Protein AF-A0A0G4EDL3-F1 (afdb_monomer_lite)

Foldseek 3Di:
DDPDPDKDWFWDFDDDDDDDDDDDDDDPDDDDDPQQCVQQVLQQVLCVVVVHDGDHDDVLLRVVRVVVRVCCVVVVDDDDDVCCPDDPPNDVGFTDTDTDDPGNNRRSVCLCVLVVVCVVDPVPDDDPSNCSNVSD

Secondary structure (DSSP, 8-state):
---------------------------------SHHHHHHHHHHHHHHHTTPPPP---HHHHHHHHHHHHHHHHTS--S---GGGPPTTT-S-------S-SSHHHHHHHHHTTHHHHTTS-SSS--TT-HHHHT-

In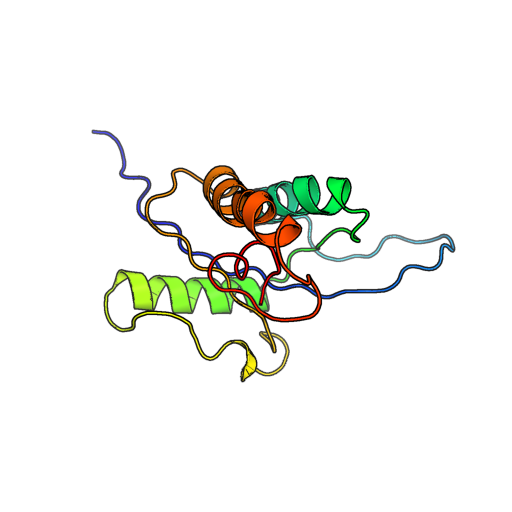terPro domains:
  IPR001283 Cysteine-rich secretory protein-related [PTHR10334] (37-134)
  IPR014044 CAP domain [PF00188] (42-116)
  IPR014044 CAP domain [SM00198] (34-135)
  IPR035940 CAP superfamily [G3DSA:3.40.33.10] (35-135)
  IPR035940 CAP superfamily [SSF55797] (39-134)

Sequence (136 aa):
MVPSSGLAVWAVCLVSCVVSAASSPVAAGLTAEGDDKTWTVAHNKYRCLHGGPYLTWNQWVADSAQEWSNKLKSGEESGHSKSYNLGPPQGPAGENLAWGHRDQEHATSAWYNEYDLWIETSQDSFSSGTGHFTGR

Organism: Vitrella brassicaformis (strain CCMP3155) (NCBI:txid1169540)

pLDDT: mean 80.82, std 22.64, range [32.59, 98.12]

Radius of gyration: 15.95 Å; chains: 1; bounding box: 46×48×32 Å

Structure (mmCIF, N/CA/C/O backbone):
data_AF-A0A0G4EDL3-F1
#
_entry.id   AF-A0A0G4EDL3-F1
#
loop_
_atom_site.group_PDB
_atom_site.id
_atom_site.type_symbol
_atom_site.label_atom_id
_atom_site.label_alt_id
_atom_site.label_comp_id
_atom_site.label_asym_id
_atom_site.label_entity_id
_atom_site.label_seq_id
_atom_site.pdbx_PDB_ins_code
_atom_site.Cartn_x
_atom_site.Cartn_y
_atom_site.Cartn_z
_atom_site.occupancy
_atom_site.B_iso_or_equiv
_atom_site.auth_seq_id
_atom_site.auth_comp_id
_atom_site.auth_asym_id
_atom_site.auth_atom_id
_atom_site.pdbx_PDB_model_num
ATOM 1 N N . MET A 1 1 ? -27.898 17.061 -2.530 1.00 33.22 1 MET A N 1
ATOM 2 C CA . MET A 1 1 ? -26.926 16.736 -1.466 1.00 33.22 1 MET A CA 1
ATOM 3 C C . MET A 1 1 ? -26.187 15.495 -1.923 1.00 33.22 1 MET A C 1
ATOM 5 O O . MET A 1 1 ? -26.811 14.451 -2.031 1.00 33.22 1 MET A O 1
ATOM 9 N N . VAL A 1 2 ? -24.929 15.639 -2.333 1.00 34.75 2 VAL A N 1
ATOM 10 C CA . VAL A 1 2 ? -24.091 14.508 -2.756 1.00 34.75 2 VAL A CA 1
ATOM 11 C C . VAL A 1 2 ? -23.496 13.912 -1.479 1.00 34.75 2 VAL A C 1
ATOM 13 O O . VAL A 1 2 ? -22.876 14.674 -0.734 1.00 34.75 2 VAL A O 1
ATOM 16 N N . PRO A 1 3 ? -23.705 12.625 -1.157 1.00 36.19 3 PRO A N 1
ATOM 17 C CA . PRO A 1 3 ? -23.037 12.034 -0.012 1.00 36.19 3 PRO A CA 1
ATOM 18 C C . PRO A 1 3 ? -21.543 11.963 -0.331 1.00 36.19 3 PRO A C 1
ATOM 20 O O . PRO A 1 3 ? -21.135 11.429 -1.360 1.00 36.19 3 PRO A O 1
ATOM 23 N N . SER A 1 4 ? -20.736 12.580 0.526 1.00 39.00 4 SER A N 1
ATOM 24 C CA . SER A 1 4 ? -19.283 12.589 0.438 1.00 39.00 4 SER A CA 1
ATOM 25 C C . SER A 1 4 ? -18.751 11.158 0.515 1.00 39.00 4 SER A C 1
ATOM 27 O O . SER A 1 4 ? -18.748 10.555 1.590 1.00 39.00 4 SER A O 1
ATOM 29 N N . SER A 1 5 ? -18.276 10.630 -0.610 1.00 41.38 5 SER A N 1
ATOM 30 C CA . SER A 1 5 ? -17.400 9.459 -0.688 1.00 41.38 5 SER A CA 1
ATOM 31 C C . SER A 1 5 ? -16.057 9.822 -0.045 1.00 41.38 5 SER A C 1
ATOM 33 O O . SER A 1 5 ? -15.107 10.245 -0.703 1.00 41.38 5 SER A O 1
ATOM 35 N N . GLY A 1 6 ? -16.039 9.823 1.285 1.00 32.59 6 GLY A N 1
ATOM 36 C CA . GLY A 1 6 ? -14.946 10.342 2.088 1.00 32.59 6 GLY A CA 1
ATOM 37 C C . GLY A 1 6 ? -13.859 9.306 2.329 1.00 32.59 6 GLY A C 1
ATOM 38 O O . GLY A 1 6 ? -14.042 8.446 3.181 1.00 32.59 6 GLY A O 1
ATOM 39 N N . LEU A 1 7 ? -12.707 9.531 1.691 1.00 39.00 7 LEU A N 1
ATOM 40 C CA . LEU A 1 7 ? -11.354 9.142 2.113 1.00 39.00 7 LEU A CA 1
ATOM 41 C C . LEU A 1 7 ? -11.133 7.647 2.361 1.00 39.00 7 LEU A C 1
ATOM 43 O O . LEU A 1 7 ? -11.532 7.096 3.383 1.00 39.00 7 LEU A O 1
ATOM 47 N N . ALA A 1 8 ? -10.411 7.042 1.427 1.00 35.03 8 ALA A N 1
ATOM 48 C CA . ALA A 1 8 ? -10.094 5.633 1.378 1.00 35.03 8 ALA A CA 1
ATOM 49 C C . ALA A 1 8 ? -8.561 5.448 1.324 1.00 35.03 8 ALA A C 1
ATOM 51 O O . ALA A 1 8 ? -7.994 5.330 0.242 1.00 35.03 8 ALA A O 1
ATOM 52 N N . VAL A 1 9 ? -7.897 5.452 2.487 1.00 37.22 9 VAL A N 1
ATOM 53 C CA . VAL A 1 9 ? -6.519 4.940 2.655 1.00 37.22 9 VAL A CA 1
ATOM 54 C C . VAL A 1 9 ? -6.638 3.452 2.977 1.00 37.22 9 VAL A C 1
ATOM 56 O O . VAL A 1 9 ? -7.354 3.121 3.920 1.00 37.22 9 VAL A O 1
ATOM 59 N N . TRP A 1 10 ? -5.988 2.552 2.235 1.00 41.62 10 TRP A N 1
ATOM 60 C CA . TRP A 1 10 ? -6.121 1.110 2.486 1.00 41.62 10 TRP A CA 1
ATOM 61 C C . TRP A 1 10 ? -4.848 0.357 2.112 1.00 41.62 10 TRP A C 1
ATOM 63 O O . TRP A 1 10 ? -4.432 0.372 0.961 1.00 41.62 10 TRP A O 1
ATOM 73 N N . ALA A 1 11 ? -4.243 -0.315 3.085 1.00 34.38 11 ALA A N 1
ATOM 74 C CA . ALA A 1 11 ? -3.071 -1.151 2.883 1.00 34.38 11 ALA A CA 1
ATOM 75 C C . ALA A 1 11 ? -3.478 -2.548 2.383 1.00 34.38 11 ALA A C 1
ATOM 77 O O . ALA A 1 11 ? -4.385 -3.167 2.939 1.00 34.38 11 ALA A O 1
ATOM 78 N N . VAL A 1 12 ? -2.787 -3.073 1.369 1.00 37.62 12 VAL A N 1
ATOM 79 C CA . VAL A 1 12 ? -2.883 -4.483 0.957 1.00 37.62 12 VAL A CA 1
ATOM 80 C C . VAL A 1 12 ? -1.489 -5.088 1.044 1.00 37.62 12 VAL A C 1
ATOM 82 O O . VAL A 1 12 ? -0.567 -4.567 0.419 1.00 37.62 12 VAL A O 1
ATOM 85 N N . CYS A 1 13 ? -1.333 -6.207 1.765 1.00 41.78 13 CYS A N 1
ATOM 86 C CA . CYS A 1 13 ? -0.120 -7.010 1.655 1.00 41.78 13 CYS A CA 1
ATOM 87 C C . CYS A 1 13 ? -0.341 -8.479 1.303 1.00 41.78 13 CYS A C 1
ATOM 89 O O . CYS A 1 13 ? -1.341 -9.112 1.636 1.00 41.78 13 CYS A O 1
ATOM 91 N N . LEU A 1 14 ? 0.672 -8.952 0.581 1.00 40.34 14 LEU A N 1
ATOM 92 C CA . LEU A 1 14 ? 0.851 -10.185 -0.150 1.00 40.34 14 LEU A CA 1
ATOM 93 C C . LEU A 1 14 ? 1.142 -11.375 0.765 1.00 40.34 14 LEU A C 1
ATOM 95 O O . LEU A 1 14 ? 2.079 -11.349 1.557 1.00 40.34 14 LEU A O 1
ATOM 99 N N . VAL A 1 15 ? 0.454 -12.487 0.508 1.00 37.47 15 VAL A N 1
ATOM 100 C CA . VAL A 1 15 ? 0.994 -13.823 0.776 1.00 37.47 15 VAL A CA 1
ATOM 101 C C . VAL A 1 15 ? 1.285 -14.464 -0.577 1.00 37.47 15 VAL A C 1
ATOM 103 O O . VAL A 1 15 ? 0.378 -14.730 -1.362 1.00 37.47 15 VAL A O 1
ATOM 106 N N . SER A 1 16 ? 2.567 -14.671 -0.876 1.00 41.25 16 SER A N 1
ATOM 107 C CA . SER A 1 16 ? 2.996 -15.457 -2.033 1.00 41.25 16 SER A CA 1
ATOM 108 C C . SER A 1 16 ? 2.898 -16.936 -1.671 1.00 41.25 16 SER A C 1
ATOM 110 O O . SER A 1 16 ? 3.589 -17.389 -0.759 1.00 41.25 16 SER A O 1
ATOM 112 N N . CYS A 1 17 ? 2.055 -17.698 -2.369 1.00 32.84 17 CYS A N 1
ATOM 113 C CA . CYS A 1 17 ? 2.129 -19.154 -2.346 1.00 32.84 17 CYS A CA 1
ATOM 114 C C . CYS A 1 17 ? 2.463 -19.659 -3.751 1.00 32.84 17 CYS A C 1
ATOM 116 O O . CYS A 1 17 ? 1.799 -19.328 -4.734 1.00 32.84 17 CYS A O 1
ATOM 118 N N . VAL A 1 18 ? 3.544 -20.429 -3.828 1.00 42.34 18 VAL A N 1
ATOM 119 C CA . VAL A 1 18 ? 4.033 -21.092 -5.035 1.00 42.34 18 VAL A CA 1
ATOM 120 C C . VAL A 1 18 ? 3.025 -22.178 -5.411 1.00 42.34 18 VAL A C 1
ATOM 122 O O . VAL A 1 18 ? 2.799 -23.090 -4.622 1.00 42.34 18 VAL A O 1
ATOM 125 N N . VAL A 1 19 ? 2.424 -22.121 -6.600 1.00 44.00 19 VAL A N 1
ATOM 126 C CA . VAL A 1 19 ? 1.574 -23.214 -7.102 1.00 44.00 19 VAL A CA 1
ATOM 127 C C . VAL A 1 19 ? 2.309 -23.998 -8.183 1.00 44.00 19 VAL A C 1
ATOM 129 O O . VAL A 1 19 ? 2.399 -23.573 -9.331 1.00 44.00 19 VAL A O 1
ATOM 132 N N . SER A 1 20 ? 2.820 -25.175 -7.805 1.00 38.94 20 SER A N 1
ATOM 133 C CA . SER A 1 20 ? 2.965 -26.292 -8.745 1.00 38.94 20 SER A CA 1
ATOM 134 C C . SER A 1 20 ? 1.589 -26.908 -8.976 1.00 38.94 20 SER A C 1
ATOM 136 O O . SER A 1 20 ? 0.850 -27.176 -8.031 1.00 38.94 20 SER A O 1
ATOM 138 N N . ALA A 1 21 ? 1.245 -27.099 -10.246 1.00 51.91 21 ALA A N 1
ATOM 139 C CA . ALA A 1 21 ? -0.044 -27.606 -10.681 1.00 51.91 21 ALA A CA 1
ATOM 140 C C . ALA A 1 21 ? -0.253 -29.075 -10.274 1.00 51.91 21 ALA A C 1
ATOM 142 O O . ALA A 1 21 ? 0.469 -29.956 -10.737 1.00 51.91 21 ALA A O 1
ATOM 143 N N . ALA A 1 22 ? -1.285 -29.339 -9.472 1.00 40.53 22 ALA A N 1
ATOM 144 C CA . ALA A 1 22 ? -1.987 -30.619 -9.422 1.00 40.53 22 ALA A CA 1
ATOM 145 C C . ALA A 1 22 ? -3.417 -30.407 -8.892 1.00 40.53 22 ALA A C 1
ATOM 147 O O . ALA A 1 22 ? -3.681 -29.527 -8.078 1.00 40.53 22 ALA A O 1
ATOM 148 N N . SER A 1 23 ? -4.343 -31.184 -9.436 1.00 53.62 23 SER A N 1
ATOM 149 C CA . SER A 1 23 ? -5.797 -31.030 -9.403 1.00 53.62 23 SER A CA 1
ATOM 150 C C . SER A 1 23 ? -6.481 -31.447 -8.085 1.00 53.62 23 SER A C 1
ATOM 152 O O . SER A 1 23 ? -6.158 -32.489 -7.522 1.00 53.62 23 SER A O 1
ATOM 154 N N . SER A 1 24 ? -7.547 -30.697 -7.746 1.00 44.66 24 SER A N 1
ATOM 155 C CA . SER A 1 24 ? -8.667 -30.973 -6.806 1.00 44.66 24 SER A CA 1
ATOM 156 C C . SER A 1 24 ? -8.434 -30.826 -5.288 1.00 44.66 24 SER A C 1
ATOM 158 O O . SER A 1 24 ? -7.336 -31.098 -4.818 1.00 44.66 24 SER A O 1
ATOM 160 N N . PRO A 1 25 ? -9.486 -30.561 -4.471 1.00 49.28 25 PRO A N 1
ATOM 161 C CA . PRO A 1 25 ? -10.779 -29.910 -4.726 1.00 49.28 25 PRO A CA 1
ATOM 162 C C . PRO A 1 25 ? -10.935 -28.594 -3.922 1.00 49.28 25 PRO A C 1
ATOM 164 O O . PRO A 1 25 ? -10.335 -28.424 -2.871 1.00 49.28 25 PRO A O 1
ATOM 167 N N . VAL A 1 26 ? -11.762 -27.674 -4.437 1.00 48.34 26 VAL A N 1
ATOM 168 C CA . VAL A 1 26 ? -12.429 -26.545 -3.745 1.00 48.34 26 VAL A CA 1
ATOM 169 C C . VAL A 1 26 ? -11.751 -26.072 -2.446 1.00 48.34 26 VAL A C 1
ATOM 171 O O . VAL A 1 26 ? -12.085 -26.527 -1.353 1.00 48.34 26 VAL A O 1
ATOM 174 N N . ALA A 1 27 ? -10.841 -25.101 -2.561 1.00 44.16 27 ALA A N 1
ATOM 175 C CA . ALA A 1 27 ? -10.404 -24.326 -1.408 1.00 44.16 27 ALA A CA 1
ATOM 176 C C . ALA A 1 27 ? -11.601 -23.514 -0.887 1.00 44.16 27 ALA A C 1
ATOM 178 O O . ALA A 1 27 ? -11.982 -22.487 -1.446 1.00 44.16 27 ALA A O 1
ATOM 179 N N . ALA A 1 28 ? -12.228 -24.031 0.165 1.00 44.94 28 ALA A N 1
ATOM 180 C CA . ALA A 1 28 ? -13.122 -23.279 1.021 1.00 44.94 28 ALA A CA 1
ATOM 181 C C . ALA A 1 28 ? -12.343 -22.096 1.614 1.00 44.94 28 ALA A C 1
ATOM 183 O O . ALA A 1 28 ? -11.365 -22.295 2.332 1.00 44.94 28 ALA A O 1
ATOM 184 N N . GLY A 1 29 ? -12.765 -20.873 1.299 1.00 41.09 29 GLY A N 1
ATOM 185 C CA . GLY A 1 29 ? -12.156 -19.676 1.867 1.00 41.09 29 GLY A CA 1
ATOM 186 C C . GLY A 1 29 ? -12.562 -18.393 1.155 1.00 41.09 29 GLY A C 1
ATOM 187 O O . GLY A 1 29 ? -11.802 -17.889 0.344 1.00 41.09 29 GLY A O 1
ATOM 188 N N . LEU A 1 30 ? -13.737 -17.877 1.532 1.00 42.81 30 LEU A N 1
ATOM 189 C CA . LEU A 1 30 ? -14.160 -16.473 1.426 1.00 42.81 30 LEU A CA 1
ATOM 190 C C . LEU A 1 30 ? -14.344 -15.928 -0.003 1.00 42.81 30 LEU A C 1
ATOM 192 O O . LEU A 1 30 ? -13.422 -15.469 -0.672 1.00 42.81 30 LEU A O 1
ATOM 196 N N . THR A 1 31 ? -15.598 -15.932 -0.450 1.00 41.22 31 THR A N 1
ATOM 197 C CA . THR A 1 31 ? -16.065 -15.118 -1.573 1.00 41.22 31 THR A CA 1
ATOM 198 C C . THR A 1 31 ? -15.899 -13.644 -1.213 1.00 41.22 31 THR A C 1
ATOM 200 O O . THR A 1 31 ? -16.599 -13.160 -0.331 1.00 41.22 31 THR A O 1
ATOM 203 N N . ALA A 1 32 ? -14.968 -12.947 -1.865 1.00 53.72 32 ALA A N 1
ATOM 204 C CA . ALA A 1 32 ? -14.853 -11.499 -1.733 1.00 53.72 32 ALA A CA 1
ATOM 205 C C . ALA A 1 32 ? -16.143 -10.822 -2.245 1.00 53.72 32 ALA A C 1
ATOM 207 O O . ALA A 1 32 ? -16.570 -11.097 -3.376 1.00 53.72 32 ALA A O 1
ATOM 208 N N . GLU A 1 33 ? -16.755 -9.955 -1.441 1.00 56.91 33 GLU A N 1
ATOM 209 C CA . GLU A 1 33 ? -17.976 -9.205 -1.753 1.00 56.91 33 GLU A CA 1
ATOM 210 C C . GLU A 1 33 ? -17.888 -7.728 -1.335 1.00 56.91 33 GLU A C 1
ATOM 212 O O . GLU A 1 33 ? -17.824 -7.392 -0.156 1.00 56.91 33 GLU A O 1
ATOM 217 N N . GLY A 1 34 ? -17.987 -6.817 -2.308 1.00 79.69 34 GLY A N 1
ATOM 218 C CA . GLY A 1 34 ? -17.840 -5.383 -2.055 1.00 79.69 34 GLY A CA 1
ATOM 219 C C . GLY A 1 34 ? -16.392 -4.915 -2.212 1.00 79.69 34 GLY A C 1
ATOM 220 O O . GLY A 1 34 ? -15.746 -5.242 -3.210 1.00 79.69 34 GLY A O 1
ATOM 221 N N . ASP A 1 35 ? -15.906 -4.100 -1.273 1.00 80.88 35 ASP A N 1
ATOM 222 C CA . ASP A 1 35 ? -14.607 -3.413 -1.366 1.00 80.88 35 ASP A CA 1
ATOM 223 C C . ASP A 1 35 ? -13.406 -4.372 -1.415 1.00 80.88 35 ASP A C 1
ATOM 225 O O . ASP A 1 35 ? -12.413 -4.100 -2.089 1.00 80.88 35 ASP A O 1
ATOM 229 N N . ASP A 1 36 ? -13.503 -5.518 -0.750 1.00 86.94 36 ASP A N 1
ATOM 230 C CA . ASP A 1 36 ? -12.543 -6.627 -0.790 1.00 86.94 36 ASP A CA 1
ATOM 231 C C . ASP A 1 36 ? -12.344 -7.187 -2.213 1.00 86.94 36 ASP A C 1
ATOM 233 O O . ASP A 1 36 ? -11.212 -7.408 -2.668 1.00 86.94 36 ASP A O 1
ATOM 237 N N . LYS A 1 37 ? -13.433 -7.364 -2.966 1.00 87.81 37 LYS A N 1
ATOM 238 C CA . LYS A 1 37 ? -13.404 -7.787 -4.367 1.00 87.81 37 LYS A CA 1
ATOM 239 C C . LYS A 1 37 ? -12.790 -6.699 -5.234 1.00 87.81 37 LYS A C 1
ATOM 241 O O . LYS A 1 37 ? -11.963 -7.006 -6.089 1.00 87.81 37 LYS A O 1
ATOM 246 N N . THR A 1 38 ? -13.161 -5.443 -5.009 1.00 88.94 38 THR A N 1
ATOM 247 C CA . THR A 1 38 ? -12.622 -4.295 -5.748 1.00 88.94 38 THR A CA 1
ATOM 248 C C . THR A 1 38 ? -11.104 -4.201 -5.570 1.00 88.94 38 THR A C 1
ATOM 250 O O . THR A 1 38 ? -10.363 -4.155 -6.554 1.00 88.94 38 THR A O 1
ATOM 253 N N . TRP A 1 39 ? -10.617 -4.302 -4.330 1.00 92.06 39 TRP A N 1
ATOM 254 C CA . TRP A 1 39 ? -9.187 -4.316 -4.023 1.00 92.06 39 TRP A CA 1
ATOM 255 C C . TRP A 1 39 ? -8.449 -5.480 -4.676 1.00 92.06 39 TRP A C 1
ATOM 257 O O . TRP A 1 39 ? -7.427 -5.274 -5.338 1.00 92.06 39 TRP A O 1
ATOM 267 N N . THR A 1 40 ? -8.948 -6.703 -4.500 1.00 92.88 40 THR A N 1
ATOM 268 C CA . THR A 1 40 ? -8.284 -7.900 -5.035 1.00 92.88 40 THR A CA 1
ATOM 269 C C . THR A 1 40 ? -8.265 -7.907 -6.561 1.00 92.88 40 THR A C 1
ATOM 271 O O . THR A 1 40 ? -7.225 -8.204 -7.151 1.00 92.88 40 THR A O 1
ATOM 274 N N . VAL A 1 41 ? -9.359 -7.521 -7.223 1.00 92.56 41 VAL A N 1
ATOM 275 C CA . VAL A 1 41 ? -9.428 -7.419 -8.690 1.00 92.56 41 VAL A CA 1
ATOM 276 C C . VAL A 1 41 ? -8.485 -6.337 -9.217 1.00 92.56 41 VAL A C 1
ATOM 278 O O . VAL A 1 41 ? -7.739 -6.606 -10.163 1.00 92.56 41 VAL A O 1
ATOM 281 N N . ALA A 1 42 ? -8.466 -5.149 -8.605 1.00 95.00 42 ALA A N 1
ATOM 282 C CA . ALA A 1 42 ? -7.602 -4.050 -9.031 1.00 95.00 42 ALA A CA 1
ATOM 283 C C . ALA A 1 42 ? -6.116 -4.437 -8.978 1.00 95.00 42 ALA A C 1
ATOM 285 O O . ALA A 1 42 ? -5.387 -4.226 -9.948 1.00 95.00 42 ALA A O 1
ATOM 286 N N . HIS A 1 43 ? -5.674 -5.075 -7.890 1.00 95.75 43 HIS A N 1
ATOM 287 C CA . HIS A 1 43 ? -4.296 -5.554 -7.770 1.00 95.75 43 HIS A CA 1
ATOM 288 C C . HIS A 1 43 ? -3.999 -6.680 -8.765 1.00 95.75 43 HIS A C 1
ATOM 290 O O . HIS A 1 43 ? -2.976 -6.655 -9.455 1.00 95.75 43 HIS A O 1
ATOM 296 N N . ASN A 1 44 ? -4.893 -7.666 -8.874 1.00 95.62 44 ASN A N 1
ATOM 297 C CA . ASN A 1 44 ? -4.676 -8.833 -9.729 1.00 95.62 44 ASN A CA 1
ATOM 298 C C . ASN A 1 44 ? -4.623 -8.482 -11.217 1.00 95.62 44 ASN A C 1
ATOM 300 O O . ASN A 1 44 ? -3.873 -9.127 -11.952 1.00 95.62 44 ASN A O 1
ATOM 304 N N . LYS A 1 45 ? -5.316 -7.420 -11.650 1.00 95.75 45 LYS A N 1
ATOM 305 C CA . LYS A 1 45 ? -5.169 -6.852 -12.998 1.00 95.75 45 LYS A CA 1
ATOM 306 C C . LYS A 1 45 ? -3.706 -6.533 -13.314 1.00 95.75 45 LYS A C 1
ATOM 308 O O . LYS A 1 45 ? -3.208 -6.959 -14.350 1.00 95.75 45 LYS A O 1
ATOM 313 N N . TYR A 1 46 ? -3.014 -5.814 -12.431 1.00 95.81 46 TYR A N 1
ATOM 314 C CA . TYR A 1 46 ? -1.624 -5.415 -12.661 1.00 95.81 46 TYR A CA 1
ATOM 315 C C . TYR A 1 46 ? -0.635 -6.553 -12.423 1.00 95.81 46 TYR A C 1
ATOM 317 O O . TYR A 1 46 ? 0.313 -6.705 -13.186 1.00 95.81 46 TYR A O 1
ATOM 325 N N . ARG A 1 47 ? -0.882 -7.421 -11.436 1.00 95.69 47 ARG A N 1
ATOM 326 C CA . ARG A 1 47 ? -0.045 -8.612 -11.213 1.00 95.69 47 ARG A CA 1
ATOM 327 C C . ARG A 1 47 ? -0.051 -9.556 -12.414 1.00 95.69 47 ARG A C 1
ATOM 329 O O . ARG A 1 47 ? 0.995 -10.112 -12.739 1.00 95.69 47 ARG A O 1
ATOM 336 N N . CYS A 1 48 ? -1.189 -9.678 -13.102 1.00 93.50 48 CYS A N 1
ATOM 337 C CA . CYS A 1 48 ? -1.318 -10.456 -14.334 1.00 93.50 48 CYS A CA 1
ATOM 338 C C . CYS A 1 48 ? -0.354 -9.977 -15.432 1.00 93.50 48 CYS A C 1
ATOM 340 O O . CYS A 1 48 ? 0.277 -10.806 -16.083 1.00 93.50 48 CYS A O 1
ATOM 342 N N . LEU A 1 49 ? -0.175 -8.658 -15.588 1.00 94.50 49 LEU A N 1
ATOM 343 C CA . LEU A 1 49 ? 0.737 -8.079 -16.589 1.00 94.50 49 LEU A CA 1
ATOM 344 C C . LEU A 1 49 ? 2.203 -8.479 -16.365 1.00 94.50 49 LEU A C 1
ATOM 346 O O . LEU A 1 49 ? 2.977 -8.510 -17.316 1.00 94.50 49 LEU A O 1
ATOM 350 N N . HIS A 1 50 ? 2.560 -8.819 -15.124 1.00 93.06 50 HIS A N 1
ATOM 351 C CA . HIS A 1 50 ? 3.916 -9.185 -14.701 1.00 93.06 50 HIS A CA 1
ATOM 352 C C . HIS A 1 50 ? 4.072 -10.683 -14.397 1.00 93.06 50 HIS A C 1
ATOM 354 O O . HIS A 1 50 ? 5.091 -11.101 -13.852 1.00 93.06 50 HIS A O 1
ATOM 360 N N . GLY A 1 51 ? 3.060 -11.507 -14.698 1.00 90.00 51 GLY A N 1
ATOM 361 C CA . GLY A 1 51 ? 3.082 -12.948 -14.417 1.00 90.00 51 GLY A CA 1
ATOM 362 C C . GLY A 1 51 ? 3.084 -13.309 -12.924 1.00 90.00 51 GLY A C 1
ATOM 363 O O . GLY A 1 51 ? 3.429 -14.432 -12.559 1.00 90.00 51 GLY A O 1
ATOM 364 N N . GLY A 1 52 ? 2.715 -12.371 -12.047 1.00 86.12 52 GLY A N 1
ATOM 365 C CA . GLY A 1 52 ? 2.637 -12.605 -10.608 1.00 86.12 52 GLY A CA 1
ATOM 366 C C . GLY A 1 52 ? 1.414 -13.454 -10.224 1.00 86.12 52 GLY A C 1
ATOM 367 O O . GLY A 1 52 ? 0.357 -13.316 -10.844 1.00 86.12 52 GLY A O 1
ATOM 368 N N . PRO A 1 53 ? 1.501 -14.296 -9.174 1.00 88.75 53 PRO A N 1
ATOM 369 C CA . PRO A 1 53 ? 0.357 -15.076 -8.700 1.00 88.75 53 PRO A CA 1
ATOM 370 C C . PRO A 1 53 ? -0.754 -14.161 -8.183 1.00 88.75 53 PRO A C 1
ATOM 372 O O . PRO A 1 53 ? -0.471 -13.104 -7.615 1.00 88.75 53 PRO A O 1
ATOM 375 N N . TYR A 1 54 ? -2.014 -14.560 -8.331 1.00 88.88 54 TYR A N 1
ATOM 376 C CA . TYR A 1 54 ? -3.130 -13.762 -7.830 1.00 88.88 54 TYR A CA 1
ATOM 377 C C . TYR A 1 54 ? -3.157 -13.695 -6.304 1.00 88.88 54 TYR A C 1
ATOM 379 O O . TYR A 1 54 ? -2.922 -14.681 -5.610 1.00 88.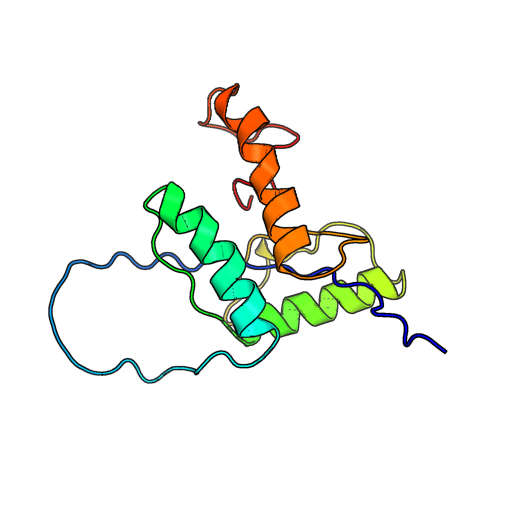88 54 TYR A O 1
ATOM 387 N N . LEU A 1 55 ? -3.453 -12.501 -5.803 1.00 89.25 55 LEU A N 1
ATOM 388 C CA . LEU A 1 55 ? -3.748 -12.231 -4.410 1.00 89.25 55 LEU A CA 1
ATOM 389 C C . LEU A 1 55 ? -5.146 -12.717 -4.054 1.00 89.25 55 LEU A C 1
ATOM 391 O O . LEU A 1 55 ? -6.089 -12.570 -4.838 1.00 89.25 55 LEU A O 1
ATOM 395 N N . THR A 1 56 ? -5.268 -13.206 -2.827 1.00 87.81 56 THR A N 1
ATOM 396 C CA . THR A 1 56 ? -6.534 -13.466 -2.146 1.00 87.81 56 THR A CA 1
ATOM 397 C C . THR A 1 56 ? -6.711 -12.481 -1.000 1.00 87.81 56 THR A C 1
ATOM 399 O O . THR A 1 56 ? -5.733 -12.041 -0.395 1.00 87.81 56 THR A O 1
ATOM 402 N N . TRP A 1 57 ? -7.958 -12.150 -0.681 1.00 91.38 57 TRP A N 1
ATOM 403 C CA . TRP A 1 57 ? -8.269 -11.288 0.454 1.00 91.38 57 TRP A CA 1
ATOM 404 C C . TRP A 1 57 ? -7.935 -11.974 1.787 1.00 91.38 57 TRP A C 1
ATOM 406 O O . TRP A 1 57 ? -8.169 -13.173 1.945 1.00 91.38 57 TRP A O 1
ATOM 416 N N . ASN A 1 58 ? -7.416 -11.214 2.752 1.00 91.69 58 ASN A N 1
ATOM 417 C CA . ASN A 1 58 ? -7.234 -11.656 4.134 1.00 91.69 58 ASN A CA 1
ATOM 418 C C . ASN A 1 58 ? -7.922 -10.656 5.066 1.00 91.69 58 ASN A C 1
ATOM 420 O O . ASN A 1 58 ? -7.478 -9.514 5.189 1.00 91.69 58 ASN A O 1
ATOM 424 N N . GLN A 1 59 ? -8.980 -11.109 5.742 1.00 92.12 59 GLN A N 1
ATOM 425 C CA . GLN A 1 59 ? -9.795 -10.243 6.587 1.00 92.12 59 GLN A CA 1
ATOM 426 C C . GLN A 1 59 ? -9.005 -9.629 7.753 1.00 92.12 59 GLN A C 1
ATOM 428 O O . GLN A 1 59 ? -9.192 -8.460 8.058 1.00 92.12 59 GLN A O 1
ATOM 433 N N . TRP A 1 60 ? -8.060 -10.359 8.353 1.00 92.69 60 TRP A N 1
ATOM 434 C CA . TRP A 1 60 ? -7.277 -9.858 9.489 1.00 92.69 60 TRP A CA 1
ATOM 435 C C . TRP A 1 60 ? -6.337 -8.715 9.098 1.00 92.69 60 TRP A C 1
ATOM 437 O O . TRP A 1 60 ? -6.176 -7.752 9.846 1.00 92.69 60 TRP A O 1
ATOM 447 N N . VAL A 1 61 ? -5.733 -8.809 7.911 1.00 93.81 61 VAL A N 1
ATOM 448 C CA . VAL A 1 61 ? -4.896 -7.736 7.353 1.00 93.81 61 VAL A CA 1
ATOM 449 C C . VAL A 1 61 ? -5.763 -6.523 7.022 1.00 93.81 61 VAL A C 1
ATOM 451 O O . VAL A 1 61 ? -5.393 -5.398 7.349 1.00 93.81 61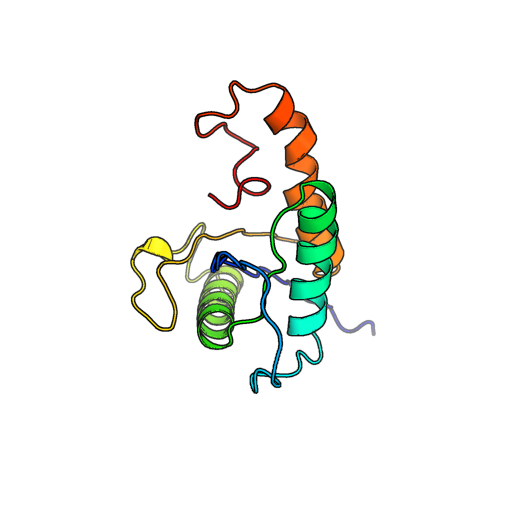 VAL A O 1
ATOM 454 N N . ALA A 1 62 ? -6.936 -6.749 6.425 1.00 93.56 62 ALA A N 1
ATOM 455 C CA . ALA A 1 62 ? -7.870 -5.686 6.076 1.00 93.56 62 ALA A CA 1
ATOM 456 C C . ALA A 1 62 ? -8.391 -4.925 7.303 1.00 93.56 62 ALA A C 1
ATOM 458 O O . ALA A 1 62 ? -8.405 -3.696 7.293 1.00 93.56 62 ALA A O 1
ATOM 459 N N . ASP A 1 63 ? -8.754 -5.636 8.371 1.00 93.56 63 ASP A N 1
ATOM 460 C CA . ASP A 1 63 ? -9.207 -5.027 9.624 1.00 93.56 63 ASP A CA 1
ATOM 461 C C . ASP A 1 63 ? -8.095 -4.169 10.247 1.00 93.56 63 ASP A C 1
ATOM 463 O O . ASP A 1 63 ? -8.332 -3.027 10.647 1.00 93.56 63 ASP A O 1
ATOM 467 N N . SER A 1 64 ? -6.854 -4.672 10.251 1.00 94.38 64 SER A N 1
ATOM 468 C CA . SER A 1 64 ? -5.689 -3.914 10.725 1.00 94.38 64 SER A CA 1
ATOM 469 C C . SER A 1 64 ? -5.419 -2.667 9.873 1.00 94.38 64 SER A C 1
ATOM 471 O O . SER A 1 64 ? -5.110 -1.602 10.412 1.00 94.38 64 SER A O 1
ATOM 473 N N . ALA A 1 65 ? -5.534 -2.779 8.548 1.00 95.62 65 ALA A N 1
ATOM 474 C CA . ALA A 1 65 ? -5.356 -1.664 7.622 1.00 95.62 65 ALA A CA 1
ATOM 475 C C . ALA A 1 65 ? -6.453 -0.602 7.795 1.00 95.62 65 ALA A C 1
ATOM 477 O O . ALA A 1 65 ? -6.173 0.599 7.773 1.00 95.62 65 ALA A O 1
ATOM 478 N N . GLN A 1 66 ? -7.695 -1.037 8.009 1.00 96.12 66 GLN A N 1
ATOM 479 C CA . GLN A 1 66 ? -8.828 -0.162 8.278 1.00 96.12 66 GLN A CA 1
ATOM 480 C C . GLN A 1 66 ? -8.650 0.601 9.595 1.00 96.12 66 GLN A C 1
ATOM 482 O O . GLN A 1 66 ? -8.930 1.802 9.637 1.00 96.12 66 GLN A O 1
ATOM 487 N N . GLU A 1 67 ? -8.181 -0.059 10.658 1.00 96.50 67 GLU A N 1
ATOM 488 C CA . GLU A 1 67 ? -7.894 0.602 11.936 1.00 96.50 67 GLU A CA 1
ATOM 489 C C . GLU A 1 67 ? -6.839 1.702 11.760 1.00 96.50 67 GLU A C 1
ATOM 491 O O . GLU A 1 67 ? -7.047 2.832 12.208 1.00 96.50 67 GLU A O 1
ATOM 496 N N . TRP A 1 68 ? -5.742 1.408 11.055 1.00 97.69 68 TRP A N 1
ATOM 497 C CA . TRP A 1 68 ? -4.696 2.397 10.791 1.00 97.69 68 TRP A CA 1
ATOM 498 C C . TRP A 1 68 ? -5.209 3.568 9.946 1.00 97.69 68 TRP A C 1
ATOM 500 O O . TRP A 1 68 ? -5.009 4.730 10.297 1.00 97.69 68 TRP A O 1
ATOM 510 N N . SER A 1 69 ? -5.960 3.275 8.884 1.00 95.38 69 SER A N 1
ATOM 511 C CA . SER A 1 69 ? -6.618 4.274 8.035 1.00 95.38 69 SER A CA 1
ATOM 512 C C . SER A 1 69 ? -7.510 5.230 8.834 1.00 95.38 69 SER A C 1
ATOM 514 O O . SER A 1 69 ? -7.475 6.445 8.621 1.00 95.38 69 SER A O 1
ATOM 516 N N . ASN A 1 70 ? -8.249 4.715 9.821 1.00 96.19 70 ASN A N 1
ATOM 517 C CA . ASN A 1 70 ? -9.073 5.541 10.700 1.00 96.19 70 ASN A CA 1
ATOM 518 C C . ASN A 1 70 ? -8.235 6.484 11.580 1.00 96.19 70 ASN A C 1
ATOM 520 O O . ASN A 1 70 ? -8.623 7.643 11.733 1.00 96.19 70 ASN A O 1
ATOM 524 N N . LYS A 1 71 ? -7.085 6.032 12.099 1.00 97.25 71 LYS A N 1
ATOM 525 C CA . LYS A 1 71 ? -6.152 6.869 12.884 1.00 97.25 71 LYS A CA 1
ATOM 526 C C . LYS A 1 71 ? -5.506 7.966 12.039 1.00 97.25 71 LYS A C 1
ATOM 528 O O . LYS A 1 71 ? -5.402 9.108 12.480 1.00 97.25 71 LYS A O 1
ATOM 533 N N . LEU A 1 72 ? -5.144 7.653 10.794 1.00 96.06 72 LEU A N 1
ATOM 534 C CA . LEU A 1 72 ? -4.665 8.656 9.837 1.00 96.06 72 LEU A CA 1
ATOM 535 C C . LEU A 1 72 ? -5.756 9.687 9.519 1.00 96.06 72 LEU A C 1
ATOM 537 O O . LEU A 1 72 ? -5.494 10.886 9.452 1.00 96.06 72 LEU A O 1
ATOM 541 N N . LYS A 1 73 ? -7.002 9.231 9.353 1.00 93.31 73 LYS A N 1
ATOM 542 C CA . LYS A 1 73 ? -8.149 10.093 9.043 1.00 93.31 73 LYS A CA 1
ATOM 543 C C . LYS A 1 73 ? -8.550 11.006 10.197 1.00 93.31 73 LYS A C 1
ATOM 545 O O . LYS A 1 73 ? -8.969 12.135 9.943 1.00 93.31 73 LYS A O 1
ATOM 550 N N . SER A 1 74 ? -8.441 10.539 11.438 1.00 96.81 74 SER A N 1
ATOM 551 C CA . SER A 1 74 ? -8.692 11.357 12.628 1.00 96.81 74 SER A CA 1
ATOM 552 C C . SER A 1 74 ? -7.548 12.327 12.937 1.00 96.81 74 SER A C 1
ATOM 554 O O . SER A 1 74 ? -7.748 13.265 13.707 1.00 96.81 74 SER A O 1
ATOM 556 N N . GLY A 1 75 ? -6.371 12.120 12.338 1.00 95.19 75 GLY A N 1
ATOM 557 C CA . GLY A 1 75 ? -5.147 12.843 12.675 1.00 95.19 75 GLY A CA 1
ATOM 558 C C . GLY A 1 75 ? -4.516 12.387 13.993 1.00 95.19 75 GLY A C 1
ATOM 559 O O . GLY A 1 75 ? -3.655 13.087 14.517 1.00 95.19 75 GLY A O 1
ATOM 560 N N . GLU A 1 76 ? -4.944 11.243 14.538 1.00 97.19 76 GLU A N 1
ATOM 561 C CA . GLU A 1 76 ? -4.301 10.595 15.689 1.00 97.19 76 GLU A CA 1
ATOM 562 C C . GLU A 1 76 ? -2.885 10.131 15.335 1.00 97.19 76 GLU A C 1
ATOM 564 O O . GLU A 1 76 ? -1.977 10.224 16.156 1.00 97.19 76 GLU A O 1
ATOM 569 N N . GLU A 1 77 ? -2.700 9.684 14.093 1.00 97.38 77 GLU A N 1
ATOM 570 C CA . GLU A 1 77 ? -1.431 9.197 13.562 1.00 97.38 77 GLU A CA 1
ATOM 571 C C . GLU A 1 77 ? -1.111 9.846 12.212 1.00 97.38 77 GLU A C 1
ATOM 573 O O . GLU A 1 77 ? -1.968 10.443 11.554 1.00 97.38 77 GLU A O 1
ATOM 578 N N . SER A 1 78 ? 0.140 9.708 11.769 1.00 95.44 78 SER A N 1
ATOM 579 C CA . SER A 1 78 ? 0.575 10.162 10.446 1.00 95.44 78 SER A CA 1
ATOM 580 C C . SER A 1 78 ? 1.617 9.223 9.841 1.00 95.44 78 SER A C 1
ATOM 582 O O . SER A 1 78 ? 2.476 8.698 10.545 1.00 95.44 78 SER A O 1
ATOM 584 N N . GLY A 1 79 ? 1.559 9.044 8.520 1.00 95.44 79 GLY A N 1
ATOM 585 C CA . GLY A 1 79 ? 2.513 8.220 7.779 1.00 95.44 79 GLY A CA 1
ATOM 586 C C . GLY A 1 79 ? 2.277 6.713 7.904 1.00 95.44 79 GLY A C 1
ATOM 587 O O . GLY A 1 79 ? 1.157 6.250 8.129 1.00 95.44 79 GLY A O 1
ATOM 588 N N . HIS A 1 80 ? 3.350 5.954 7.683 1.00 95.62 80 HIS A N 1
ATOM 589 C CA . HIS A 1 80 ? 3.305 4.498 7.659 1.00 95.62 80 HIS A CA 1
ATOM 590 C C . HIS A 1 80 ? 3.115 3.888 9.051 1.00 95.62 80 HIS A C 1
ATOM 592 O O . HIS A 1 80 ? 3.665 4.384 10.040 1.00 95.62 80 HIS A O 1
ATOM 598 N N . SER A 1 81 ? 2.368 2.787 9.123 1.00 96.06 81 SER A N 1
ATOM 599 C CA . SER A 1 81 ? 2.252 1.995 10.347 1.00 96.06 81 SER A CA 1
ATOM 600 C C . SER A 1 81 ? 3.516 1.168 10.599 1.00 96.06 81 SER A C 1
ATOM 602 O O . SER A 1 81 ? 4.453 1.116 9.803 1.00 96.06 81 SER A O 1
ATOM 604 N N . LYS A 1 82 ? 3.538 0.453 11.728 1.00 96.25 82 LYS A N 1
ATOM 605 C CA . LYS A 1 82 ? 4.535 -0.594 11.999 1.00 96.25 82 LYS A CA 1
ATOM 606 C C . LYS A 1 82 ? 4.039 -1.966 11.519 1.00 96.25 82 LYS A C 1
ATOM 608 O O . LYS A 1 82 ? 4.219 -2.951 12.232 1.00 96.25 82 LYS A O 1
ATOM 613 N N . SER A 1 83 ? 3.400 -2.044 10.350 1.00 93.75 83 SER A N 1
ATOM 614 C CA . SER A 1 83 ? 2.761 -3.258 9.807 1.00 93.75 83 SER A CA 1
ATOM 615 C C . SER A 1 83 ? 3.709 -4.460 9.683 1.00 93.75 83 SER A C 1
ATOM 617 O O . SER A 1 83 ? 3.301 -5.604 9.890 1.00 93.75 83 SER A O 1
ATOM 619 N N . TYR A 1 84 ? 5.000 -4.223 9.441 1.00 93.31 84 TYR A N 1
ATOM 620 C CA . TYR A 1 84 ? 6.032 -5.267 9.436 1.00 93.31 84 TYR A CA 1
ATOM 621 C C . TYR A 1 84 ? 6.327 -5.865 10.823 1.00 93.31 84 TYR A C 1
ATOM 623 O O . TYR A 1 84 ? 6.885 -6.955 10.909 1.00 93.31 84 TYR A O 1
ATOM 631 N N . ASN A 1 85 ? 5.943 -5.184 11.906 1.00 96.88 85 ASN A N 1
ATOM 632 C CA . ASN A 1 85 ? 6.103 -5.673 13.278 1.00 96.88 85 ASN A CA 1
ATOM 633 C C . ASN A 1 85 ? 4.850 -6.397 13.795 1.00 96.88 85 ASN A C 1
ATOM 635 O O . ASN A 1 85 ? 4.852 -6.876 14.931 1.00 96.88 85 ASN A O 1
ATOM 639 N N . LEU A 1 86 ? 3.774 -6.452 13.004 1.00 93.31 86 LEU A N 1
ATOM 640 C CA . LEU A 1 86 ? 2.573 -7.195 13.364 1.00 93.31 86 LEU A CA 1
ATOM 641 C C . LEU A 1 86 ? 2.826 -8.698 13.226 1.00 93.31 86 LEU A C 1
ATOM 643 O O . LEU A 1 86 ? 3.467 -9.149 12.280 1.00 93.31 86 LEU A O 1
ATOM 647 N N . GLY A 1 87 ? 2.313 -9.472 14.180 1.00 94.81 87 GLY A N 1
ATOM 648 C CA . GLY A 1 87 ? 2.322 -10.930 14.114 1.00 94.81 87 GLY A CA 1
ATOM 649 C C . GLY A 1 87 ? 1.087 -11.488 13.395 1.00 94.81 87 GLY A C 1
ATOM 650 O O . GLY A 1 87 ? 0.132 -10.750 13.134 1.00 94.81 87 GLY A O 1
ATOM 651 N N . PRO A 1 88 ? 1.065 -12.798 13.102 1.00 91.94 88 PRO A N 1
ATOM 652 C CA . PRO A 1 88 ? -0.117 -13.447 12.553 1.00 91.94 88 PRO A CA 1
ATOM 653 C C . PRO A 1 88 ? -1.329 -13.328 13.497 1.00 91.94 88 PRO A C 1
ATOM 655 O O . PRO A 1 88 ? -1.151 -13.431 14.714 1.00 91.94 88 PRO A O 1
ATOM 658 N N . PRO A 1 89 ? -2.560 -13.207 12.961 1.00 92.56 89 PRO A N 1
ATOM 659 C CA . PRO A 1 89 ? -2.906 -13.261 11.534 1.00 92.56 89 PRO A CA 1
ATOM 660 C C . PRO A 1 89 ? -2.815 -11.930 10.755 1.00 92.56 89 PRO A C 1
ATOM 662 O O . PRO A 1 89 ? -3.019 -11.946 9.542 1.00 92.56 89 PRO A O 1
ATOM 665 N N . GLN A 1 90 ? -2.530 -10.800 11.408 1.00 88.50 90 GLN A N 1
ATOM 666 C CA . GLN A 1 90 ? -2.523 -9.462 10.791 1.00 88.50 90 GLN A CA 1
ATOM 667 C C . GLN A 1 90 ? -1.228 -9.129 10.036 1.00 88.50 90 GLN A C 1
ATOM 669 O O . GLN A 1 90 ? -1.236 -8.255 9.172 1.00 88.50 90 GLN A O 1
ATOM 674 N N . GLY A 1 91 ? -0.116 -9.796 10.353 1.00 91.38 91 GLY A N 1
ATOM 675 C CA . GLY A 1 91 ? 1.169 -9.541 9.709 1.00 91.38 91 GLY A CA 1
ATOM 676 C C . GLY A 1 91 ? 2.213 -10.650 9.895 1.00 91.38 91 GLY A C 1
ATOM 677 O O . GLY A 1 91 ? 1.882 -11.744 10.362 1.00 91.38 91 GLY A O 1
ATOM 678 N N . PRO A 1 92 ? 3.476 -10.389 9.512 1.00 94.31 92 PRO A N 1
ATOM 679 C CA . PRO A 1 92 ? 3.974 -9.118 8.976 1.00 94.31 92 PRO A CA 1
ATOM 680 C C . PRO A 1 92 ? 3.349 -8.774 7.619 1.00 94.31 92 PRO A C 1
ATOM 682 O O . PRO A 1 92 ? 3.053 -9.662 6.821 1.00 94.31 92 PRO A O 1
ATOM 685 N N . ALA A 1 93 ? 3.152 -7.482 7.363 1.00 90.25 93 ALA A N 1
ATOM 686 C CA . ALA A 1 93 ? 2.559 -6.970 6.131 1.00 90.25 93 ALA A CA 1
ATOM 687 C C . ALA A 1 93 ? 3.293 -5.699 5.670 1.00 90.25 93 ALA A C 1
ATOM 689 O O . ALA A 1 93 ? 3.570 -4.811 6.467 1.00 90.25 93 ALA A O 1
ATOM 690 N N . GLY A 1 94 ? 3.600 -5.604 4.383 1.00 91.31 94 GLY A N 1
ATOM 691 C CA . GLY A 1 94 ? 3.887 -4.353 3.679 1.00 91.31 94 GLY A CA 1
ATOM 692 C C . GLY A 1 94 ? 2.667 -3.434 3.588 1.00 91.31 94 GLY A C 1
ATOM 693 O O . GLY A 1 94 ? 1.543 -3.823 3.911 1.00 91.31 94 GLY A O 1
ATOM 694 N N . GLU A 1 95 ? 2.891 -2.190 3.180 1.00 95.19 95 GLU A N 1
ATOM 695 C CA . GLU A 1 95 ? 1.883 -1.141 3.291 1.00 95.19 95 GLU A CA 1
ATOM 696 C C . GLU A 1 95 ? 1.982 -0.139 2.145 1.00 95.19 95 GLU A C 1
ATOM 698 O O . GLU A 1 95 ? 3.037 0.436 1.905 1.00 95.19 95 GLU A O 1
ATOM 703 N N . ASN A 1 96 ? 0.842 0.132 1.509 1.00 97.19 96 ASN A N 1
ATOM 704 C CA . ASN A 1 96 ? 0.678 1.261 0.605 1.00 97.19 96 ASN A CA 1
ATOM 705 C C . ASN A 1 96 ? -0.352 2.232 1.186 1.00 97.19 96 ASN A C 1
ATOM 707 O O . ASN A 1 96 ? -1.396 1.814 1.693 1.00 97.19 96 ASN A O 1
ATOM 711 N N . LEU A 1 97 ? -0.074 3.531 1.076 1.00 96.25 97 LEU A N 1
ATOM 712 C CA . LEU A 1 97 ? -0.980 4.599 1.488 1.00 96.25 97 LEU A CA 1
ATOM 713 C C . LEU A 1 97 ? -1.427 5.394 0.258 1.00 96.25 97 LEU A C 1
ATOM 715 O O . LEU A 1 97 ? -0.669 5.609 -0.685 1.00 96.25 97 LEU A O 1
ATOM 719 N N . ALA A 1 98 ? -2.680 5.832 0.256 1.00 95.00 98 ALA A N 1
ATOM 720 C CA . ALA A 1 98 ? -3.261 6.627 -0.819 1.00 95.00 98 ALA A CA 1
ATOM 721 C C . ALA A 1 98 ? -4.248 7.626 -0.227 1.00 95.00 98 ALA A C 1
ATOM 723 O O . ALA A 1 98 ? -5.029 7.271 0.651 1.00 95.00 98 ALA A O 1
ATOM 724 N N . TRP A 1 99 ? -4.247 8.866 -0.716 1.00 92.81 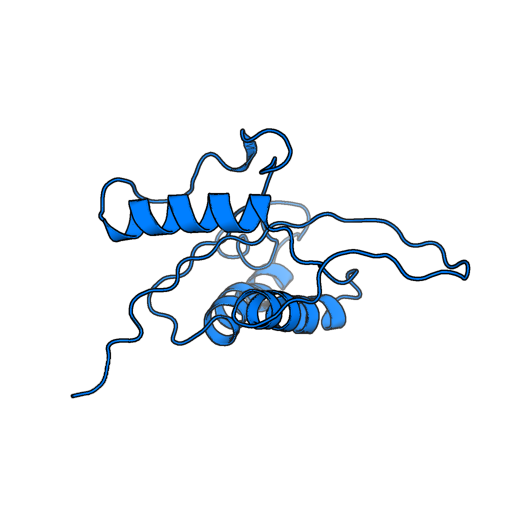99 TRP A N 1
ATOM 725 C CA . TRP A 1 99 ? -5.139 9.916 -0.225 1.00 92.81 99 TRP A CA 1
ATOM 726 C C . TRP A 1 99 ? -5.787 10.666 -1.387 1.00 92.81 99 TRP A C 1
ATOM 728 O O . TRP A 1 99 ? -5.122 11.015 -2.355 1.00 92.81 99 TRP A O 1
ATOM 738 N N . GLY A 1 100 ? -7.090 10.937 -1.288 1.00 92.12 100 GLY A N 1
ATOM 739 C CA . GLY A 1 100 ? -7.814 11.733 -2.288 1.00 92.12 100 GLY A CA 1
ATOM 740 C C . GLY A 1 100 ? -8.183 11.005 -3.588 1.00 92.12 100 GLY A C 1
ATOM 741 O O . GLY A 1 100 ? -8.616 11.657 -4.536 1.00 92.12 100 GLY A O 1
ATOM 742 N N . HIS A 1 101 ? -8.058 9.677 -3.649 1.00 91.94 101 HIS A N 1
ATOM 743 C CA . HIS A 1 101 ? -8.528 8.889 -4.792 1.00 91.94 101 HIS A CA 1
ATOM 744 C C . HIS A 1 101 ? -10.031 8.611 -4.705 1.00 91.94 101 HIS A C 1
ATOM 746 O O . HIS A 1 101 ? -10.607 8.531 -3.620 1.00 91.94 101 HIS A O 1
ATOM 752 N N . ARG A 1 102 ? -10.664 8.470 -5.874 1.00 89.56 102 ARG A N 1
ATOM 753 C CA . ARG A 1 102 ? -12.112 8.264 -6.002 1.00 89.56 102 ARG A CA 1
ATOM 754 C C . ARG A 1 102 ? -12.566 6.900 -5.479 1.00 89.56 102 ARG A C 1
ATOM 756 O O . ARG A 1 102 ? -13.618 6.814 -4.858 1.00 89.56 102 ARG A O 1
ATOM 763 N N . ASP A 1 103 ? -11.795 5.868 -5.791 1.00 87.56 103 ASP A N 1
ATOM 764 C CA . ASP A 1 103 ? -12.081 4.461 -5.525 1.00 87.56 103 ASP A CA 1
ATOM 765 C C . ASP A 1 103 ? -10.763 3.658 -5.477 1.00 87.56 103 ASP A C 1
ATOM 767 O O . ASP A 1 103 ? -9.664 4.197 -5.684 1.00 87.56 103 ASP A O 1
ATOM 771 N N . GLN A 1 104 ? -10.884 2.371 -5.167 1.00 91.44 104 GLN A N 1
ATOM 772 C CA . GLN A 1 104 ? -9.791 1.421 -4.993 1.00 91.44 104 GLN A CA 1
ATOM 773 C C . GLN A 1 104 ? -9.008 1.200 -6.296 1.00 91.44 104 GLN A C 1
ATOM 775 O O . GLN A 1 104 ? -7.779 1.085 -6.270 1.00 91.44 104 GLN A O 1
ATOM 780 N N . GLU A 1 105 ? -9.679 1.189 -7.450 1.00 93.50 105 GLU A N 1
ATOM 781 C CA . GLU A 1 105 ? -9.028 1.072 -8.753 1.00 93.50 105 GLU A CA 1
ATOM 782 C C . GLU A 1 105 ? -8.126 2.268 -9.051 1.00 93.50 105 GLU A C 1
ATOM 784 O O . GLU A 1 105 ? -7.011 2.079 -9.539 1.00 93.50 105 GLU A O 1
ATOM 789 N N . HIS A 1 106 ? -8.569 3.492 -8.748 1.00 95.88 106 HIS A N 1
ATOM 790 C CA . HIS A 1 106 ? -7.767 4.697 -8.979 1.00 95.88 106 HIS A CA 1
ATOM 791 C C . HIS A 1 106 ? -6.564 4.773 -8.038 1.00 95.88 106 HIS A C 1
ATOM 793 O O . HIS A 1 106 ? -5.492 5.191 -8.474 1.00 95.88 106 HIS A O 1
ATOM 799 N N . ALA A 1 107 ? -6.716 4.352 -6.779 1.00 96.75 107 ALA A N 1
ATOM 800 C CA . ALA A 1 107 ? -5.592 4.237 -5.849 1.00 96.75 107 ALA A CA 1
ATOM 801 C C . ALA A 1 107 ? -4.576 3.190 -6.338 1.00 96.75 107 ALA A C 1
ATOM 803 O O . ALA A 1 107 ? -3.391 3.489 -6.474 1.00 96.75 107 ALA A O 1
ATOM 804 N N . THR A 1 108 ? -5.051 1.997 -6.715 1.00 96.81 108 THR A N 1
ATOM 805 C CA . THR A 1 108 ? -4.187 0.918 -7.221 1.00 96.81 108 THR A CA 1
ATOM 806 C C . THR A 1 108 ? -3.479 1.321 -8.516 1.00 96.81 108 THR A C 1
ATOM 808 O O . THR A 1 108 ? -2.296 1.040 -8.689 1.00 96.81 108 THR A O 1
ATOM 811 N N . SER A 1 109 ? -4.173 2.013 -9.425 1.00 97.12 109 SER A N 1
ATOM 812 C CA . SER A 1 109 ? -3.560 2.534 -10.649 1.00 97.12 109 SER A CA 1
ATOM 813 C C . SER A 1 109 ? -2.492 3.581 -10.352 1.00 97.12 109 SER A C 1
ATOM 815 O O . SER A 1 109 ? -1.478 3.596 -11.039 1.00 97.12 109 SER A O 1
ATOM 817 N N . ALA A 1 110 ? -2.697 4.452 -9.363 1.00 97.00 110 ALA A N 1
ATOM 818 C CA . ALA A 1 110 ? -1.709 5.465 -9.004 1.00 97.00 110 ALA A CA 1
ATOM 819 C C . ALA A 1 110 ? -0.429 4.834 -8.443 1.00 97.00 110 ALA A C 1
ATOM 821 O O . ALA A 1 110 ? 0.659 5.211 -8.866 1.00 97.00 110 ALA A O 1
ATOM 822 N N . TRP A 1 111 ? -0.556 3.826 -7.575 1.00 98.12 111 TRP A N 1
ATOM 823 C CA . TRP A 1 111 ? 0.583 3.031 -7.111 1.00 98.12 111 TRP A CA 1
ATOM 824 C C . TRP A 1 111 ? 1.285 2.300 -8.253 1.00 98.12 111 TRP A C 1
ATOM 826 O O . TRP A 1 111 ? 2.509 2.278 -8.313 1.00 98.12 111 TRP A O 1
ATOM 836 N N . TYR A 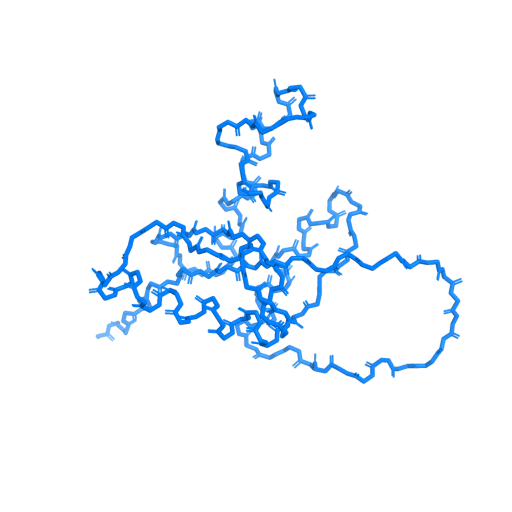1 112 ? 0.521 1.727 -9.185 1.00 97.56 112 TYR A N 1
ATOM 837 C CA . TYR A 1 112 ? 1.088 1.025 -10.332 1.00 97.56 112 TYR A CA 1
ATOM 838 C C . TYR A 1 112 ? 1.878 1.942 -11.271 1.00 97.56 112 TYR A C 1
ATOM 840 O O . TYR A 1 112 ? 2.870 1.500 -11.838 1.00 97.56 112 TYR A O 1
ATOM 848 N N . ASN A 1 113 ? 1.475 3.205 -11.433 1.00 97.81 113 ASN A N 1
ATOM 849 C CA . ASN A 1 113 ? 2.149 4.148 -12.333 1.00 97.81 113 ASN A CA 1
ATOM 850 C C . ASN A 1 113 ? 3.613 4.425 -11.941 1.00 97.81 113 ASN A C 1
ATOM 852 O O . ASN A 1 113 ? 4.390 4.881 -12.774 1.00 97.81 113 ASN A O 1
ATOM 856 N N . GLU A 1 114 ? 4.022 4.099 -10.712 1.00 97.88 114 GLU A N 1
ATOM 857 C CA . GLU A 1 114 ? 5.435 4.094 -10.318 1.00 97.88 114 GLU A CA 1
ATOM 858 C C . GLU A 1 114 ? 6.287 3.066 -11.087 1.00 97.88 114 GLU A C 1
ATOM 860 O O . GLU A 1 114 ? 7.516 3.135 -11.056 1.00 97.88 114 GLU A O 1
ATOM 865 N N . TYR A 1 115 ? 5.662 2.131 -11.809 1.00 96.62 115 TYR A N 1
ATOM 866 C CA . TYR A 1 115 ? 6.336 1.206 -12.719 1.00 96.62 115 TYR A CA 1
ATOM 867 C C . TYR A 1 115 ? 7.249 1.925 -13.719 1.00 96.62 115 TYR A C 1
ATOM 869 O O . TYR A 1 115 ? 8.366 1.465 -13.952 1.00 96.62 115 TYR A O 1
ATOM 877 N N . ASP A 1 116 ? 6.804 3.064 -14.259 1.00 95.94 116 ASP A N 1
ATOM 878 C CA . ASP A 1 116 ? 7.570 3.829 -15.247 1.00 95.94 116 ASP A CA 1
ATOM 879 C C . ASP A 1 116 ? 8.877 4.372 -14.650 1.00 95.94 116 ASP A C 1
ATOM 881 O O . ASP A 1 116 ? 9.894 4.414 -15.332 1.00 95.94 116 ASP A O 1
ATOM 885 N N . LEU A 1 117 ? 8.883 4.709 -13.354 1.00 95.75 117 LEU A N 1
ATOM 886 C CA . LEU A 1 117 ? 10.107 5.066 -12.633 1.00 95.75 117 LEU A CA 1
ATOM 887 C C . LEU A 1 117 ? 10.942 3.825 -12.318 1.00 95.75 117 LEU A C 1
ATOM 889 O O . LEU A 1 117 ? 12.163 3.849 -12.437 1.00 95.75 117 LEU A O 1
ATOM 893 N N . TRP A 1 118 ? 10.297 2.728 -11.920 1.00 96.38 118 TRP A N 1
ATOM 894 C CA . TRP A 1 118 ? 10.980 1.504 -11.509 1.00 96.38 118 TRP A CA 1
ATOM 895 C C . TRP A 1 118 ? 11.833 0.885 -12.622 1.00 96.38 118 TRP A C 1
ATOM 897 O O . TRP A 1 118 ? 12.963 0.466 -12.350 1.00 96.38 118 TRP A O 1
ATOM 907 N N . ILE A 1 119 ? 11.346 0.869 -13.867 1.00 96.12 119 ILE A N 1
ATOM 908 C CA . ILE A 1 119 ? 12.093 0.315 -15.011 1.00 96.12 119 ILE A CA 1
ATOM 909 C C . ILE A 1 119 ? 13.373 1.093 -15.342 1.00 96.12 119 ILE A C 1
ATOM 911 O O . ILE A 1 119 ? 14.264 0.540 -15.986 1.00 96.12 119 ILE A O 1
ATOM 915 N N . GLU A 1 120 ? 13.488 2.340 -14.882 1.00 96.31 120 GLU A N 1
ATOM 916 C CA . GLU A 1 120 ? 14.676 3.183 -15.057 1.00 96.31 120 GLU A CA 1
ATOM 917 C C . GLU A 1 120 ? 15.733 2.964 -13.956 1.00 96.31 120 GLU A C 1
ATOM 919 O O . GLU A 1 120 ? 16.840 3.500 -14.035 1.00 96.31 120 GLU A O 1
ATOM 924 N N . THR A 1 121 ? 15.423 2.167 -12.927 1.00 94.62 121 THR A N 1
ATOM 925 C CA . THR A 1 121 ? 16.327 1.868 -11.801 1.00 94.62 121 THR A CA 1
ATOM 926 C C . THR A 1 121 ? 17.173 0.614 -12.048 1.00 94.62 121 THR A C 1
ATOM 928 O O . THR A 1 121 ? 16.999 -0.099 -13.036 1.00 94.62 121 THR A O 1
ATOM 931 N N . SER A 1 122 ? 18.065 0.280 -11.107 1.00 93.06 122 SER A N 1
ATOM 932 C CA . SER A 1 122 ? 18.765 -1.014 -11.096 1.00 93.06 122 SER A CA 1
ATOM 933 C C . SER A 1 122 ? 17.852 -2.204 -10.767 1.00 93.06 122 SER A C 1
ATOM 935 O O . SER A 1 122 ? 18.275 -3.346 -10.928 1.00 93.06 122 SER A O 1
ATOM 937 N N . GLN A 1 123 ? 16.616 -1.956 -10.309 1.00 92.00 123 GLN A N 1
ATOM 938 C CA . GLN A 1 123 ? 15.569 -2.940 -9.981 1.00 92.00 123 GLN A CA 1
ATOM 939 C C . GLN A 1 123 ? 15.911 -3.939 -8.853 1.00 92.00 123 GLN A C 1
ATOM 941 O O . GLN A 1 123 ? 15.045 -4.692 -8.402 1.00 92.00 123 GLN A O 1
ATOM 946 N N . ASP A 1 124 ? 17.140 -3.919 -8.344 1.00 91.50 124 ASP A N 1
ATOM 947 C CA . ASP A 1 124 ? 17.668 -4.801 -7.298 1.00 91.50 124 ASP A CA 1
ATOM 948 C C . ASP A 1 124 ? 17.572 -4.212 -5.880 1.00 91.50 124 ASP A C 1
ATOM 950 O O . ASP A 1 124 ? 17.776 -4.912 -4.887 1.00 91.50 124 ASP A O 1
ATOM 954 N N . SER A 1 125 ? 17.216 -2.936 -5.767 1.00 89.50 125 SER A N 1
ATOM 955 C CA . SER A 1 125 ? 17.179 -2.189 -4.513 1.00 89.50 125 SER A CA 1
ATOM 956 C C . SER A 1 125 ? 15.997 -1.223 -4.469 1.00 89.50 125 SER A C 1
ATOM 958 O O . SER A 1 125 ? 15.316 -0.981 -5.467 1.00 89.50 125 SER A O 1
ATOM 960 N N . PHE A 1 126 ? 15.695 -0.721 -3.270 1.00 91.94 126 PHE A N 1
ATOM 961 C CA . PHE A 1 126 ? 14.675 0.308 -3.112 1.00 91.94 126 PHE A CA 1
ATOM 962 C C . PHE A 1 126 ? 15.102 1.586 -3.839 1.00 91.94 126 PHE A C 1
ATOM 964 O O . PHE A 1 126 ? 16.225 2.056 -3.664 1.00 91.94 126 PHE A O 1
ATOM 971 N N . SER A 1 127 ? 14.175 2.168 -4.594 1.00 93.38 127 SER A N 1
ATOM 972 C CA . SER A 1 127 ? 14.317 3.491 -5.188 1.00 93.38 127 SER A CA 1
ATOM 973 C C . SER A 1 127 ? 13.139 4.365 -4.772 1.00 93.38 127 SER A C 1
ATOM 975 O O . SER A 1 127 ? 11.997 3.911 -4.685 1.00 93.38 127 SER A O 1
ATOM 977 N N . SER A 1 128 ? 13.420 5.635 -4.478 1.00 93.12 128 SER A N 1
ATOM 978 C CA . SER A 1 128 ? 12.371 6.590 -4.118 1.00 93.12 128 SER A CA 1
ATOM 979 C C . SER A 1 128 ? 11.358 6.712 -5.258 1.00 93.12 128 SER A C 1
ATOM 981 O O . SER A 1 128 ? 11.752 6.839 -6.415 1.00 93.12 128 SER A O 1
ATOM 983 N N . GLY A 1 129 ? 10.066 6.674 -4.930 1.00 93.31 129 GLY A N 1
ATOM 984 C CA . GLY A 1 129 ? 8.989 6.727 -5.922 1.00 93.31 129 GLY A CA 1
ATOM 985 C C . GLY A 1 129 ? 8.735 5.413 -6.663 1.00 93.31 129 GLY A C 1
ATOM 986 O O . GLY A 1 129 ? 8.059 5.439 -7.682 1.00 93.31 129 GLY A O 1
ATOM 987 N N . THR A 1 130 ? 9.271 4.283 -6.181 1.00 95.88 130 THR A N 1
ATOM 988 C CA . THR A 1 130 ? 8.954 2.938 -6.705 1.00 95.88 130 THR A CA 1
ATOM 989 C C . THR A 1 130 ? 8.369 2.002 -5.642 1.00 95.88 130 THR A C 1
ATOM 991 O O . THR A 1 130 ? 8.165 0.808 -5.891 1.00 95.88 130 THR A O 1
ATOM 994 N N . GLY A 1 131 ? 8.198 2.503 -4.416 1.00 94.12 131 GLY A N 1
ATOM 995 C CA . GLY A 1 131 ? 7.800 1.717 -3.249 1.00 94.12 131 GLY A CA 1
ATOM 996 C C . GLY A 1 131 ? 6.385 1.166 -3.376 1.00 94.12 131 GLY A C 1
ATOM 997 O O . GLY A 1 131 ? 6.171 -0.018 -3.126 1.00 94.12 131 GLY A O 1
ATOM 998 N N . HIS A 1 132 ? 5.445 1.968 -3.878 1.00 96.31 132 HIS A N 1
ATOM 999 C CA . HIS A 1 132 ? 4.062 1.539 -4.019 1.00 96.31 132 HIS A CA 1
ATOM 1000 C C . HIS A 1 132 ? 3.895 0.482 -5.109 1.00 96.31 132 HIS A C 1
ATOM 1002 O O . HIS A 1 132 ? 3.164 -0.492 -4.900 1.00 96.31 132 HIS A O 1
ATOM 1008 N N . PHE A 1 133 ? 4.591 0.630 -6.245 1.00 96.31 133 PHE A N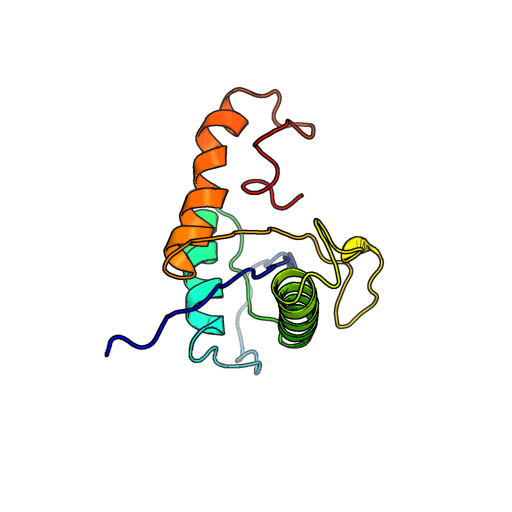 1
ATOM 1009 C CA . PHE A 1 133 ? 4.597 -0.399 -7.293 1.00 96.31 133 PHE A CA 1
ATOM 1010 C C . PHE A 1 133 ? 5.201 -1.714 -6.781 1.00 96.31 133 PHE A C 1
ATOM 1012 O O . PHE A 1 133 ? 4.653 -2.791 -7.023 1.00 96.31 133 PHE A O 1
ATOM 1019 N N . THR A 1 134 ? 6.319 -1.637 -6.054 1.00 93.81 134 THR A N 1
ATOM 1020 C CA . THR A 1 134 ? 7.014 -2.833 -5.554 1.00 93.81 134 THR A CA 1
ATOM 1021 C C . THR A 1 134 ? 6.413 -3.424 -4.274 1.00 93.81 134 THR A C 1
ATOM 1023 O O . THR A 1 134 ? 6.768 -4.551 -3.924 1.00 93.81 134 THR A O 1
ATOM 1026 N N . GLY A 1 135 ? 5.501 -2.709 -3.607 1.00 87.00 135 GLY A N 1
ATOM 1027 C CA . GLY A 1 135 ? 4.845 -3.117 -2.361 1.00 87.00 135 GLY A CA 1
ATOM 1028 C C . GLY A 1 135 ? 5.806 -3.215 -1.175 1.00 87.00 135 GLY A C 1
ATOM 1029 O O . GLY A 1 135 ? 5.720 -4.186 -0.419 1.00 87.00 135 GLY A O 1
ATOM 1030 N N . ARG A 1 136 ? 6.756 -2.278 -1.072 1.00 74.00 136 ARG A N 1
ATOM 1031 C CA . ARG A 1 136 ? 7.848 -2.290 -0.085 1.00 74.00 136 ARG A CA 1
ATOM 1032 C C . ARG A 1 136 ? 7.737 -1.147 0.907 1.00 74.00 136 ARG A C 1
ATOM 1034 O O . ARG A 1 136 ? 7.621 0.004 0.438 1.00 74.00 136 ARG A O 1
#